Protein AF-A0A2V8GF87-F1 (afdb_monomer)

Solvent-accessible surface area (backbone atoms only — not comparable to full-atom values): 9395 Å² total; per-residue (Å²): 84,48,50,79,32,57,74,26,27,37,59,80,63,63,69,87,81,88,78,89,66,58,89,99,57,84,74,92,82,89,77,62,65,46,74,68,34,78,43,73,20,42,36,39,43,70,50,75,57,93,94,46,74,54,74,51,76,50,75,51,75,33,76,77,95,65,85,85,85,89,86,86,86,87,81,70,62,56,92,92,39,90,65,61,88,85,87,84,85,78,72,92,85,69,57,88,97,61,87,86,87,86,87,85,86,60,101,54,97,61,63,77,47,63,61,57,51,49,43,42,57,64,53,90,60,79,53,72,68,44,51,51,44,35,75,73,99

Structure (mmCIF, N/CA/C/O backbone):
data_AF-A0A2V8GF87-F1
#
_entry.id   AF-A0A2V8GF87-F1
#
loop_
_atom_site.group_PDB
_atom_site.id
_atom_site.type_symbol
_atom_site.label_atom_id
_atom_site.label_alt_id
_atom_site.label_comp_id
_atom_site.label_asym_id
_atom_site.label_entity_id
_atom_site.label_seq_id
_atom_site.pdbx_PDB_ins_code
_atom_site.Cartn_x
_atom_site.Cartn_y
_atom_site.Cartn_z
_atom_site.occupancy
_atom_site.B_iso_or_equiv
_atom_site.auth_seq_id
_atom_site.auth_comp_id
_atom_site.auth_asym_id
_atom_site.auth_atom_id
_atom_site.pdbx_PDB_model_num
ATOM 1 N N . MET A 1 1 ? -13.755 0.254 14.196 1.00 89.88 1 MET A N 1
ATOM 2 C CA . MET A 1 1 ? -12.726 0.787 13.280 1.00 89.88 1 MET A CA 1
ATOM 3 C C . MET A 1 1 ? -13.112 0.386 11.870 1.00 89.88 1 MET A C 1
ATOM 5 O O . MET A 1 1 ? -13.623 -0.716 11.707 1.00 89.88 1 MET A O 1
ATOM 9 N N . THR A 1 2 ? -12.931 1.264 10.885 1.00 95.06 2 THR A N 1
ATOM 10 C CA . THR A 1 2 ? -13.394 1.023 9.510 1.00 95.06 2 THR A CA 1
ATOM 11 C C . THR A 1 2 ? -12.340 1.483 8.512 1.00 95.06 2 THR A C 1
ATOM 13 O O . THR A 1 2 ? -11.699 2.510 8.722 1.00 95.06 2 THR A O 1
ATOM 16 N N . SER A 1 3 ? -12.166 0.735 7.423 1.00 96.81 3 SER A N 1
ATOM 17 C CA . SER A 1 3 ? -11.372 1.179 6.275 1.00 96.81 3 SER A CA 1
ATOM 18 C C . SER A 1 3 ? -12.260 1.974 5.321 1.00 96.81 3 SER A C 1
ATOM 20 O O . SER A 1 3 ? -13.368 1.535 5.011 1.00 96.81 3 SER A O 1
ATOM 22 N N . LEU A 1 4 ? -11.792 3.137 4.874 1.00 97.19 4 LEU A N 1
ATOM 23 C CA . LEU A 1 4 ? -12.451 3.932 3.833 1.00 97.19 4 LEU A CA 1
ATOM 24 C C . LEU A 1 4 ? -12.016 3.498 2.426 1.00 97.19 4 LEU A C 1
ATOM 26 O O . LEU A 1 4 ? -12.665 3.864 1.451 1.00 97.19 4 LEU A O 1
ATOM 30 N N . ASP A 1 5 ? -10.957 2.690 2.336 1.00 97.88 5 ASP A N 1
ATOM 31 C CA . ASP A 1 5 ? -10.395 2.154 1.099 1.00 97.88 5 ASP A CA 1
ATOM 32 C C . ASP A 1 5 ? -10.287 0.608 1.215 1.00 97.88 5 ASP A C 1
ATOM 34 O O . ASP A 1 5 ? -9.187 0.057 1.338 1.00 97.88 5 ASP A O 1
ATOM 38 N N . PRO A 1 6 ? -11.426 -0.123 1.232 1.00 95.56 6 PRO A N 1
ATOM 39 C CA . PRO A 1 6 ? -11.476 -1.559 1.550 1.00 95.56 6 PRO A CA 1
ATOM 40 C C . PRO A 1 6 ? -10.765 -2.461 0.530 1.00 95.56 6 PRO A C 1
ATOM 42 O O . PRO A 1 6 ? -10.349 -3.565 0.879 1.00 95.56 6 PRO A O 1
ATOM 45 N N . GLU A 1 7 ? -10.581 -1.979 -0.701 1.00 96.06 7 GLU A N 1
ATOM 46 C CA . GLU A 1 7 ? -9.803 -2.655 -1.748 1.00 96.06 7 GLU A CA 1
ATOM 47 C C . GLU A 1 7 ? -8.291 -2.665 -1.449 1.00 96.06 7 GLU A C 1
ATOM 49 O O . 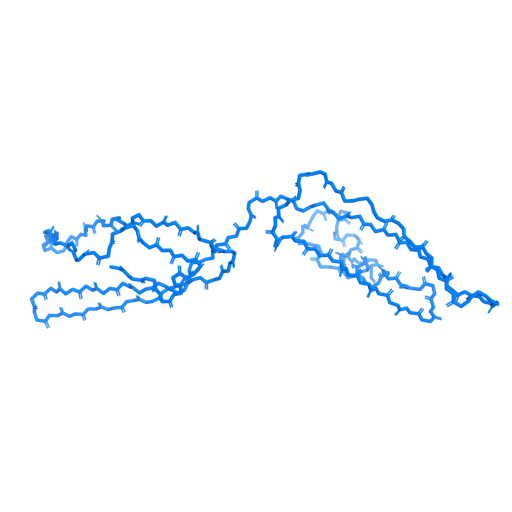GLU A 1 7 ? -7.558 -3.483 -1.998 1.00 96.06 7 GLU A O 1
ATOM 54 N N . VAL A 1 8 ? -7.809 -1.773 -0.571 1.00 96.38 8 VAL A N 1
ATOM 55 C CA . VAL A 1 8 ? -6.389 -1.660 -0.188 1.00 96.38 8 VAL A CA 1
ATOM 56 C C . VAL A 1 8 ? -6.135 -2.321 1.165 1.00 96.38 8 VAL A C 1
ATOM 58 O O . VAL A 1 8 ? -5.180 -3.081 1.303 1.00 96.38 8 VAL A O 1
ATOM 61 N N . LEU A 1 9 ? -6.993 -2.079 2.161 1.00 97.38 9 LEU A N 1
ATOM 62 C CA . LEU A 1 9 ? -6.878 -2.657 3.503 1.00 97.38 9 LEU A CA 1
ATOM 63 C C . LEU A 1 9 ? -8.259 -2.952 4.076 1.00 97.38 9 LEU A C 1
ATOM 65 O O . LEU A 1 9 ? -9.146 -2.102 4.038 1.00 97.38 9 LEU A O 1
ATOM 69 N N . GLN A 1 10 ? -8.424 -4.127 4.679 1.00 97.06 10 GLN A N 1
ATOM 70 C CA . GLN A 1 10 ? -9.685 -4.564 5.269 1.00 97.06 10 GLN A CA 1
ATOM 71 C C . GLN A 1 10 ? -9.491 -5.019 6.719 1.00 97.06 10 GLN A C 1
ATOM 73 O O . GLN A 1 10 ? -8.608 -5.825 6.998 1.00 97.06 10 GLN A O 1
ATOM 78 N N . PHE A 1 11 ? -10.346 -4.551 7.632 1.00 95.94 11 PHE A N 1
ATOM 79 C CA . PHE A 1 11 ? -10.419 -5.080 8.998 1.00 95.94 11 PHE A CA 1
ATOM 80 C C . PHE A 1 11 ? -11.157 -6.423 9.014 1.00 95.94 11 PHE A C 1
ATOM 82 O O . PHE A 1 11 ? -12.169 -6.576 8.331 1.00 95.94 11 PHE A O 1
ATOM 89 N N . ALA A 1 12 ? -10.660 -7.385 9.792 1.00 93.88 12 ALA A N 1
ATOM 90 C CA . ALA A 1 12 ? -11.263 -8.713 9.916 1.00 93.88 12 ALA A CA 1
ATOM 91 C C . ALA A 1 12 ? -12.631 -8.664 10.616 1.00 93.88 12 ALA A C 1
ATOM 93 O O . ALA A 1 12 ? -13.545 -9.399 10.252 1.00 93.88 12 ALA A O 1
ATOM 94 N N . ASP A 1 13 ? -12.762 -7.772 11.598 1.00 90.75 13 ASP A N 1
ATOM 95 C CA . ASP A 1 13 ? -13.981 -7.534 12.361 1.00 90.75 13 ASP A CA 1
ATOM 96 C C . ASP A 1 13 ? -14.246 -6.027 12.448 1.00 90.75 13 ASP A C 1
ATOM 98 O O . ASP A 1 13 ? -13.401 -5.250 12.903 1.00 90.75 13 ASP A O 1
ATOM 102 N N . THR A 1 14 ? -15.424 -5.613 11.987 1.00 88.31 14 THR A N 1
ATOM 103 C CA . THR A 1 14 ? -15.881 -4.218 12.020 1.00 88.31 14 THR A CA 1
ATOM 104 C C . THR A 1 14 ? -16.926 -3.969 13.105 1.00 88.31 14 THR A C 1
ATOM 106 O O . THR A 1 14 ? -17.419 -2.844 13.219 1.00 88.31 14 THR A O 1
ATOM 109 N N . ALA A 1 15 ? -17.298 -4.988 13.888 1.00 91.81 15 ALA A N 1
ATOM 110 C CA . ALA A 1 15 ? -18.236 -4.825 14.984 1.00 91.81 15 ALA A CA 1
ATOM 111 C C . ALA A 1 15 ? -17.658 -3.873 16.052 1.00 91.81 15 ALA A C 1
ATOM 113 O O . ALA A 1 15 ? -16.451 -3.889 16.330 1.00 91.81 15 ALA A O 1
ATOM 114 N N . PRO A 1 16 ? -18.493 -3.019 16.670 1.00 92.06 16 PRO A N 1
ATOM 115 C CA . PRO A 1 16 ? -18.064 -2.214 17.804 1.00 92.06 16 PRO A CA 1
ATOM 116 C C . PRO A 1 16 ? -17.579 -3.099 18.958 1.00 92.06 16 PRO A C 1
ATOM 118 O O . PRO A 1 16 ? -18.197 -4.115 19.270 1.00 92.06 16 PRO A O 1
ATOM 121 N N . ARG A 1 17 ? -16.496 -2.680 19.618 1.00 93.75 17 ARG A N 1
ATOM 122 C CA . ARG A 1 17 ? -15.980 -3.317 20.835 1.00 93.75 17 ARG A CA 1
ATOM 123 C C . ARG A 1 17 ? -16.195 -2.384 22.016 1.00 93.75 17 ARG A C 1
ATOM 125 O O . ARG A 1 17 ? -15.837 -1.211 21.934 1.00 93.75 17 ARG A O 1
ATOM 132 N N . THR A 1 18 ? -16.749 -2.919 23.096 1.00 95.25 18 THR A N 1
ATOM 133 C CA . THR A 1 18 ? -16.914 -2.203 24.363 1.00 95.25 18 THR A CA 1
ATOM 134 C C . THR A 1 18 ? -15.811 -2.638 25.313 1.00 95.25 18 THR A C 1
ATOM 136 O O . THR A 1 18 ? -15.583 -3.835 25.483 1.00 95.25 18 THR A O 1
ATOM 139 N N . VAL A 1 19 ? -15.127 -1.671 25.916 1.00 95.44 19 VAL A N 1
ATOM 140 C CA . VAL A 1 19 ? -14.075 -1.901 26.909 1.00 95.44 19 VAL A CA 1
ATOM 141 C C . VAL A 1 19 ? -14.274 -0.954 28.085 1.00 95.44 19 VAL A C 1
ATOM 143 O O . VAL A 1 19 ? -14.711 0.182 27.894 1.00 95.44 19 VAL A O 1
ATOM 146 N N . ASP A 1 20 ? -13.939 -1.412 29.287 1.00 95.31 20 ASP A N 1
ATOM 147 C CA . ASP A 1 20 ? -13.980 -0.582 30.488 1.00 95.31 20 ASP A CA 1
ATOM 148 C C . ASP A 1 20 ? -12.686 0.223 30.603 1.00 95.31 20 ASP A C 1
ATOM 150 O O . ASP A 1 20 ? -11.600 -0.345 30.721 1.00 95.31 20 ASP A O 1
ATOM 154 N N . VAL A 1 21 ? -12.795 1.552 30.585 1.00 94.25 21 VAL A N 1
ATOM 155 C CA . VAL A 1 21 ? -11.657 2.464 30.763 1.00 94.25 21 VAL A CA 1
ATOM 156 C C . VAL A 1 21 ? -11.774 3.119 32.143 1.00 94.25 21 VAL A C 1
ATOM 158 O O . VAL A 1 21 ? -12.754 3.824 32.391 1.00 94.25 21 VAL A O 1
ATOM 161 N N . PRO A 1 22 ? -10.818 2.906 33.067 1.00 94.94 22 PRO A N 1
ATOM 162 C CA . PRO A 1 22 ? -10.866 3.539 34.380 1.00 94.94 22 PRO A CA 1
ATOM 163 C C . PRO A 1 22 ? -10.618 5.049 34.272 1.00 94.94 22 PRO A C 1
ATOM 165 O O . PRO A 1 22 ? -9.955 5.524 33.348 1.00 94.94 22 PRO A O 1
ATOM 168 N N . ALA A 1 23 ? -11.116 5.810 35.250 1.00 94.62 23 ALA A N 1
ATOM 169 C CA . ALA A 1 23 ? -10.859 7.245 35.330 1.00 94.62 23 ALA A CA 1
ATOM 170 C C . ALA A 1 23 ? -9.347 7.532 35.311 1.00 94.62 23 ALA A C 1
ATOM 172 O O . ALA A 1 23 ? -8.581 6.901 36.043 1.00 94.62 23 ALA A O 1
ATOM 173 N N . SER A 1 24 ? -8.930 8.479 34.467 1.00 94.12 24 SER A N 1
ATOM 174 C CA . SER A 1 24 ? -7.519 8.834 34.237 1.00 94.12 24 SER A CA 1
ATOM 175 C C . SER A 1 24 ? -6.630 7.684 33.728 1.00 94.12 24 SER A C 1
ATOM 177 O O . SER A 1 24 ? -5.408 7.761 33.852 1.00 94.12 24 SER A O 1
ATOM 179 N N . GLY A 1 25 ? -7.216 6.621 33.170 1.00 94.31 25 GLY A N 1
ATOM 180 C CA . GLY A 1 25 ? -6.492 5.496 32.580 1.00 94.31 25 GLY A CA 1
ATOM 181 C C . GLY A 1 25 ? -6.567 5.444 31.056 1.00 94.31 25 GLY A C 1
ATOM 182 O O . GLY A 1 25 ? -7.253 6.234 30.410 1.00 94.31 25 GLY A O 1
ATOM 183 N N . SER A 1 26 ? -5.866 4.467 30.483 1.00 95.25 26 SER A N 1
ATOM 184 C CA . SER A 1 26 ? -5.906 4.134 29.060 1.00 95.25 26 SER A CA 1
ATOM 185 C C . SER A 1 26 ? -6.003 2.621 28.872 1.00 95.25 26 SER A C 1
ATOM 187 O O . SER A 1 26 ? -5.481 1.845 29.674 1.00 95.25 26 SER A O 1
ATOM 189 N N . VAL A 1 27 ? -6.695 2.200 27.813 1.00 96.00 27 VAL A N 1
ATOM 190 C CA . VAL A 1 27 ? -6.841 0.791 27.430 1.00 96.00 27 VAL A CA 1
ATOM 191 C C . VAL A 1 27 ? -6.514 0.658 25.951 1.00 96.00 27 VAL A C 1
ATOM 193 O O . VAL A 1 27 ? -7.062 1.381 25.121 1.00 96.00 27 VAL A O 1
ATOM 196 N N . GLU A 1 28 ? -5.617 -0.267 25.617 1.00 95.19 28 GLU A N 1
ATOM 197 C CA . GLU A 1 28 ? -5.283 -0.586 24.231 1.00 95.19 28 GLU A CA 1
ATOM 198 C C . GLU A 1 28 ? -6.343 -1.520 23.636 1.00 95.19 28 GLU A C 1
ATOM 200 O O . GLU A 1 28 ? -6.669 -2.560 24.209 1.00 95.19 28 GLU A O 1
ATOM 205 N N . VAL A 1 29 ? -6.853 -1.170 22.455 1.00 94.06 29 VAL A N 1
ATOM 206 C CA . VAL A 1 29 ? -7.770 -2.015 21.685 1.00 94.06 29 VAL A CA 1
ATOM 207 C C . VAL A 1 29 ? -7.140 -2.303 20.332 1.00 94.06 29 VAL A C 1
ATOM 209 O O . VAL A 1 29 ? -6.862 -1.390 19.557 1.00 94.06 29 VAL A O 1
ATOM 212 N N . ARG A 1 30 ? -6.923 -3.587 20.041 1.00 94.19 30 ARG A N 1
ATOM 213 C CA . ARG A 1 30 ? -6.340 -4.044 18.774 1.00 94.19 30 ARG A CA 1
ATOM 214 C C . ARG A 1 30 ? -7.424 -4.448 17.790 1.00 94.19 30 ARG A C 1
ATOM 216 O O . ARG A 1 30 ? -8.395 -5.097 18.177 1.00 94.19 30 ARG A O 1
ATOM 223 N N . PHE A 1 31 ? -7.226 -4.107 16.523 1.00 94.12 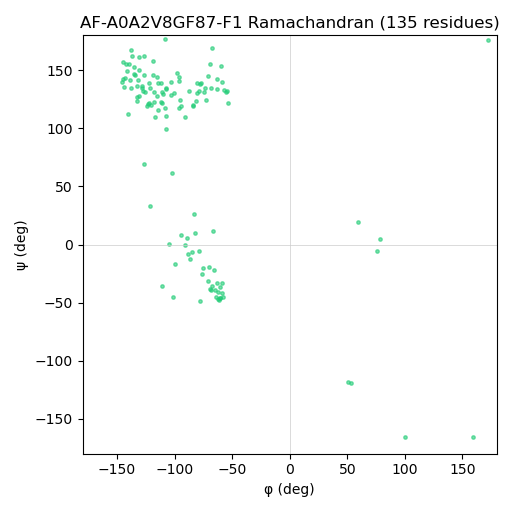31 PHE A N 1
ATOM 224 C CA . PHE A 1 31 ? -8.085 -4.509 15.415 1.00 94.12 31 PHE A CA 1
ATOM 225 C C . PHE A 1 31 ? -7.232 -5.234 14.380 1.00 94.12 31 PHE A C 1
ATOM 227 O O . PHE A 1 31 ? -6.283 -4.655 13.854 1.00 94.12 31 PHE A O 1
ATOM 234 N N . ASP A 1 32 ? -7.574 -6.486 14.090 1.00 96.06 32 ASP A N 1
ATOM 235 C CA . ASP A 1 32 ? -6.883 -7.250 13.057 1.00 9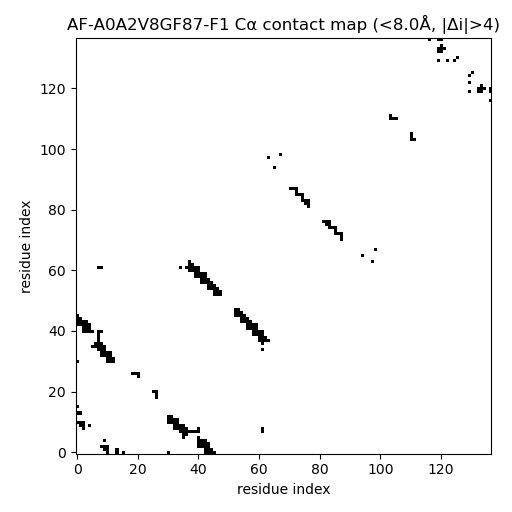6.06 32 ASP A CA 1
ATOM 236 C C . ASP A 1 32 ? -7.297 -6.742 11.676 1.00 96.06 32 ASP A C 1
ATOM 238 O O . ASP A 1 32 ? -8.483 -6.525 11.403 1.00 96.06 32 ASP A O 1
ATOM 242 N N . ALA A 1 33 ? -6.318 -6.558 10.796 1.00 95.50 33 ALA A N 1
ATOM 243 C CA . ALA A 1 33 ? -6.529 -6.104 9.432 1.00 95.50 33 ALA A CA 1
ATOM 244 C C . ALA A 1 33 ? -5.586 -6.812 8.460 1.00 95.50 33 ALA A C 1
ATOM 246 O O . ALA A 1 33 ? -4.505 -7.262 8.835 1.00 95.50 33 ALA A O 1
ATOM 247 N N . ALA A 1 34 ? -5.998 -6.881 7.198 1.00 95.69 34 ALA A N 1
ATOM 248 C CA . ALA A 1 34 ? -5.220 -7.443 6.108 1.00 95.69 34 ALA A CA 1
ATOM 249 C C . ALA A 1 34 ? -5.105 -6.431 4.964 1.00 95.69 34 ALA A C 1
ATOM 251 O O . ALA A 1 34 ? -6.110 -5.874 4.512 1.00 95.69 34 ALA A O 1
ATOM 252 N N . GLY A 1 35 ? -3.880 -6.232 4.475 1.00 94.12 35 GLY A N 1
ATOM 253 C CA . GLY A 1 35 ? -3.632 -5.562 3.201 1.00 94.12 35 GLY A CA 1
ATOM 254 C C . GLY A 1 35 ? -4.120 -6.432 2.040 1.00 94.12 35 GLY A C 1
ATOM 255 O O . GLY A 1 35 ? -3.901 -7.644 2.026 1.00 94.12 35 GLY A O 1
ATOM 256 N N . ARG A 1 36 ? -4.818 -5.820 1.087 1.00 93.75 36 ARG A N 1
ATOM 257 C CA . ARG A 1 36 ? -5.415 -6.465 -0.092 1.00 93.75 36 ARG A CA 1
ATOM 258 C C . ARG A 1 36 ? -4.720 -6.053 -1.384 1.00 93.75 36 ARG A C 1
ATOM 260 O O . ARG A 1 36 ? -4.544 -6.890 -2.264 1.00 93.75 36 ARG A O 1
ATOM 267 N N . ALA A 1 37 ? -4.283 -4.802 -1.461 1.00 91.75 37 ALA A N 1
ATOM 268 C CA . ALA A 1 37 ? -3.550 -4.256 -2.592 1.00 91.75 37 ALA A CA 1
ATOM 269 C C . ALA A 1 37 ? -2.511 -3.239 -2.114 1.00 91.75 37 ALA A C 1
ATOM 271 O O . ALA A 1 37 ? -2.647 -2.657 -1.039 1.00 91.75 37 ALA A O 1
ATOM 272 N N . ILE A 1 38 ? -1.483 -3.021 -2.933 1.00 91.69 38 ILE A N 1
ATOM 273 C CA . ILE A 1 38 ? -0.489 -1.966 -2.716 1.00 91.69 38 ILE A CA 1
ATOM 274 C C . ILE A 1 38 ? -1.202 -0.617 -2.783 1.00 91.69 38 ILE A C 1
ATOM 276 O O . ILE A 1 38 ? -1.980 -0.368 -3.706 1.00 91.69 38 ILE A O 1
ATOM 280 N N . GLY A 1 39 ? -0.924 0.268 -1.832 1.00 93.19 39 GLY A N 1
ATOM 281 C CA . GLY A 1 39 ? -1.520 1.595 -1.828 1.00 93.19 39 GLY A CA 1
ATOM 282 C C . GLY A 1 39 ? -1.493 2.267 -0.466 1.00 93.19 39 GLY A C 1
ATOM 283 O O . GLY A 1 39 ? -0.794 1.856 0.453 1.00 93.19 39 GLY A O 1
ATOM 284 N N . ARG A 1 40 ? -2.273 3.338 -0.341 1.00 96.75 40 ARG A N 1
ATOM 285 C CA . ARG A 1 40 ? -2.443 4.095 0.901 1.00 96.75 40 ARG A CA 1
ATOM 286 C C . ARG A 1 40 ? -3.901 3.982 1.323 1.00 96.75 40 ARG A C 1
ATOM 288 O O . ARG A 1 40 ? -4.759 4.538 0.646 1.00 96.75 40 ARG A O 1
ATOM 295 N N . ALA A 1 41 ? -4.177 3.254 2.401 1.00 97.94 41 ALA A N 1
ATOM 296 C CA . ALA A 1 41 ? -5.534 3.059 2.894 1.00 97.94 41 ALA A CA 1
ATOM 297 C C . ALA A 1 41 ? -5.857 4.071 3.992 1.00 97.94 41 ALA A C 1
ATOM 299 O O . ALA A 1 41 ? -5.155 4.123 5.004 1.00 97.94 41 ALA A O 1
ATOM 300 N N . ARG A 1 42 ? -6.932 4.846 3.832 1.00 98.00 42 ARG A N 1
ATOM 301 C CA . ARG A 1 42 ? -7.465 5.658 4.928 1.00 98.00 42 ARG A CA 1
ATOM 302 C C . ARG A 1 42 ? -8.277 4.785 5.867 1.00 98.00 42 ARG A C 1
ATOM 304 O O . ARG A 1 42 ? -9.153 4.028 5.443 1.00 98.00 42 ARG A O 1
ATOM 311 N N . VAL A 1 43 ? -8.021 4.929 7.157 1.00 97.12 43 VAL A N 1
ATOM 312 C CA . VAL A 1 43 ? -8.731 4.221 8.218 1.00 97.12 43 VAL A CA 1
ATOM 313 C C . VAL A 1 43 ? -9.348 5.227 9.166 1.00 97.12 43 VAL A C 1
ATOM 315 O O . VAL A 1 43 ? -8.725 6.222 9.517 1.00 97.12 43 VAL A O 1
ATOM 318 N N . ARG A 1 44 ? -10.576 4.955 9.600 1.00 96.69 44 ARG A N 1
ATOM 319 C CA . ARG A 1 44 ? -11.291 5.781 10.568 1.00 96.69 44 ARG A CA 1
ATOM 320 C C . ARG A 1 44 ? -11.542 5.005 11.850 1.00 96.69 44 ARG A C 1
ATOM 322 O O . ARG A 1 44 ? -12.119 3.910 11.845 1.00 96.69 44 ARG A O 1
ATOM 329 N N . MET A 1 45 ? -11.147 5.608 12.961 1.00 95.31 45 MET A N 1
ATOM 330 C CA . MET A 1 45 ? -11.516 5.196 14.304 1.00 95.31 45 MET A CA 1
ATOM 331 C C . MET A 1 45 ? -12.594 6.137 14.836 1.00 95.31 45 MET A C 1
ATOM 333 O O . MET A 1 45 ? -12.555 7.343 14.612 1.00 95.31 45 MET A O 1
ATOM 337 N N . THR A 1 46 ? -13.575 5.576 15.533 1.00 95.94 46 THR A N 1
ATOM 338 C CA . THR A 1 46 ? -14.613 6.340 16.225 1.00 95.94 46 THR A CA 1
ATOM 339 C C . THR A 1 46 ? -14.840 5.693 17.576 1.00 95.94 46 THR A C 1
ATOM 341 O O . THR A 1 46 ? -14.941 4.466 17.658 1.00 95.94 46 THR A O 1
ATOM 344 N N . VAL A 1 47 ? -14.914 6.514 18.615 1.00 95.81 47 VAL A N 1
ATOM 345 C CA . VAL A 1 47 ? -15.131 6.101 20.000 1.00 95.81 47 VAL A CA 1
ATOM 346 C C . VAL A 1 47 ? -16.313 6.887 20.553 1.00 95.81 47 VAL A C 1
ATOM 348 O O . VAL A 1 47 ? -16.547 8.033 20.170 1.00 95.81 47 VAL A O 1
ATOM 351 N N . LYS A 1 48 ? -17.085 6.250 21.432 1.00 95.88 48 LYS A N 1
ATOM 352 C CA . LYS A 1 48 ? -18.174 6.881 22.178 1.00 95.88 48 LYS A CA 1
ATOM 353 C C . LYS A 1 48 ? -18.060 6.499 23.644 1.00 95.88 48 LYS A C 1
ATOM 355 O O . LYS A 1 48 ? -17.828 5.327 23.942 1.00 95.88 48 LYS A O 1
ATOM 360 N N . LEU A 1 49 ? -18.250 7.467 24.531 1.00 94.25 49 LEU A N 1
ATOM 361 C CA . LEU A 1 49 ? -18.280 7.264 25.974 1.00 94.25 49 LEU A CA 1
ATOM 362 C C . LEU A 1 49 ? -19.378 8.146 26.568 1.00 94.25 49 LEU A C 1
ATOM 364 O O . LEU A 1 49 ? -19.256 9.366 26.557 1.00 94.25 49 LEU A O 1
ATOM 368 N N . ALA A 1 50 ? -20.437 7.522 27.092 1.00 90.56 50 ALA A N 1
ATOM 369 C CA . ALA A 1 50 ? -21.651 8.226 27.514 1.00 90.56 50 ALA A CA 1
ATOM 370 C C . ALA A 1 50 ? -22.165 9.165 26.400 1.00 90.56 50 ALA A C 1
ATOM 372 O O . ALA A 1 50 ? -22.472 8.683 25.308 1.00 90.56 50 ALA A O 1
ATOM 373 N N . ASP A 1 51 ? -22.221 10.471 26.662 1.00 94.88 51 ASP A N 1
ATOM 374 C CA . ASP A 1 51 ? -22.690 11.493 25.719 1.00 94.88 51 ASP A CA 1
ATOM 375 C C . ASP A 1 51 ? -21.564 12.100 24.858 1.00 94.88 51 ASP A C 1
ATOM 377 O O . ASP A 1 51 ? -21.826 12.931 23.991 1.00 94.88 51 ASP A O 1
ATOM 381 N N . GLU A 1 52 ? -20.318 11.662 25.054 1.00 95.88 52 GLU A N 1
ATOM 382 C CA . GLU A 1 52 ? -19.147 12.152 24.326 1.00 95.88 52 GLU A CA 1
ATOM 383 C C . GLU A 1 52 ? -18.778 11.228 23.158 1.00 95.88 52 GLU A C 1
ATOM 385 O O . GLU A 1 52 ? -18.921 9.999 23.216 1.00 95.88 52 GLU A O 1
ATOM 390 N N . SER A 1 53 ? -18.245 11.813 22.085 1.00 96.56 53 SER A N 1
ATOM 391 C CA . SER A 1 53 ? -17.740 11.064 20.934 1.00 96.56 53 SER A CA 1
ATOM 392 C C . SER A 1 53 ? -16.501 11.708 20.341 1.00 96.56 53 SER A C 1
ATOM 394 O O . SER A 1 53 ? -16.444 12.929 20.225 1.00 96.56 53 SER A O 1
ATOM 396 N N . ASP A 1 54 ? -15.574 10.875 19.884 1.00 96.81 54 ASP A N 1
ATOM 397 C CA . ASP A 1 54 ? -14.374 11.311 19.178 1.00 96.81 54 ASP A CA 1
ATOM 398 C C . ASP A 1 54 ? -14.127 10.435 17.944 1.00 96.81 54 ASP A C 1
ATOM 400 O O . ASP A 1 54 ? -14.555 9.273 17.880 1.00 96.81 54 ASP A O 1
ATOM 404 N N . ALA A 1 55 ? -13.460 10.997 16.941 1.00 96.25 55 ALA A N 1
ATOM 405 C CA . ALA A 1 55 ? -13.083 10.293 15.731 1.00 96.25 55 ALA A CA 1
ATOM 406 C C . ALA A 1 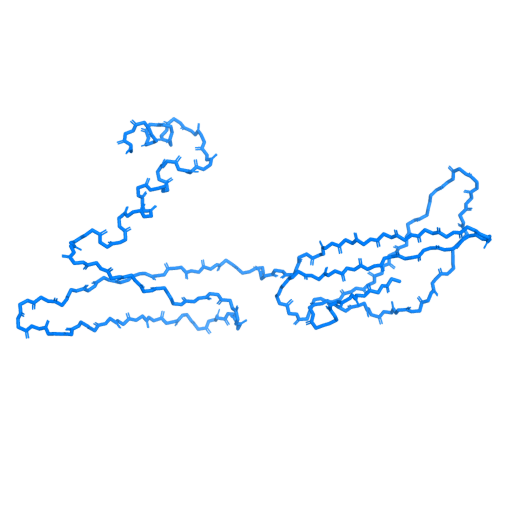55 ? -11.736 10.774 15.191 1.00 96.25 55 ALA A C 1
ATOM 408 O O . ALA A 1 55 ? -11.453 11.966 15.121 1.00 96.25 55 ALA A O 1
ATOM 409 N N . PHE A 1 56 ? -10.946 9.816 14.716 1.00 96.12 56 PHE A N 1
ATOM 410 C CA . PHE A 1 56 ? -9.639 10.052 14.124 1.00 96.12 56 PHE A CA 1
ATOM 411 C C . PHE A 1 56 ? -9.524 9.303 12.796 1.00 96.12 56 PHE A C 1
ATOM 413 O O . PHE A 1 56 ? -10.020 8.180 12.663 1.00 96.12 56 PHE A O 1
ATOM 420 N N . GLU A 1 57 ? -8.886 9.930 11.812 1.00 97.56 57 GLU A N 1
ATOM 421 C CA . GLU A 1 57 ? -8.585 9.333 10.513 1.00 97.56 57 GLU A CA 1
ATOM 422 C C . GLU A 1 57 ? -7.078 9.360 10.275 1.00 97.56 57 GLU A C 1
ATOM 424 O O . GLU A 1 57 ? -6.435 10.383 10.502 1.00 97.56 57 GLU A O 1
ATOM 429 N N . ASP A 1 58 ? -6.538 8.238 9.805 1.00 97.25 58 ASP A N 1
ATOM 430 C CA . ASP A 1 58 ? -5.120 8.086 9.486 1.00 97.25 58 ASP A CA 1
ATOM 431 C C . ASP A 1 58 ? -4.930 7.326 8.175 1.00 97.25 58 ASP A C 1
ATOM 433 O O . ASP A 1 58 ? -5.860 6.703 7.655 1.00 97.25 58 ASP A O 1
ATOM 437 N N . VAL A 1 59 ? -3.712 7.355 7.643 1.00 97.81 59 VAL A N 1
ATOM 438 C CA . VAL A 1 59 ? -3.331 6.670 6.412 1.00 97.81 59 VAL A CA 1
ATOM 439 C C . VAL A 1 59 ? -2.319 5.573 6.711 1.00 97.81 59 VAL A C 1
ATOM 441 O O . VAL A 1 59 ? -1.176 5.849 7.068 1.00 97.81 59 VAL A O 1
ATOM 444 N N . ILE A 1 60 ? -2.710 4.324 6.460 1.00 96.38 60 ILE A N 1
ATOM 445 C CA . ILE A 1 60 ? -1.829 3.160 6.560 1.00 96.38 60 ILE A CA 1
ATOM 446 C C . ILE A 1 60 ? -1.282 2.826 5.162 1.00 96.38 60 ILE A C 1
ATOM 448 O O . ILE A 1 60 ? -2.069 2.500 4.264 1.00 96.38 60 ILE A O 1
ATOM 452 N N . PRO A 1 61 ? 0.043 2.899 4.935 1.00 96.06 61 PRO A N 1
ATOM 453 C CA . PRO A 1 61 ? 0.644 2.435 3.691 1.00 96.06 61 PRO A CA 1
ATOM 454 C C . PRO A 1 61 ? 0.691 0.899 3.656 1.00 96.06 61 PRO A C 1
ATOM 456 O O . PRO A 1 61 ? 1.136 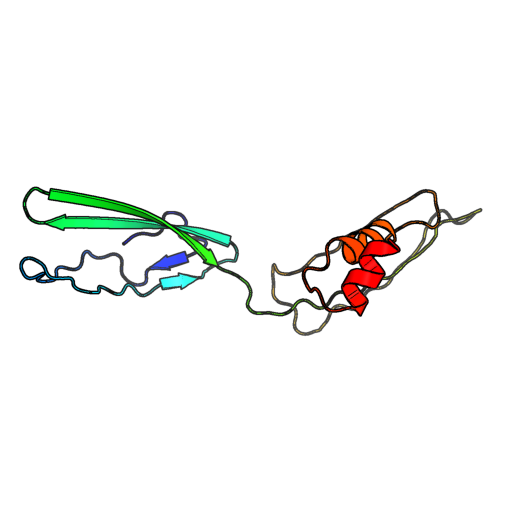0.255 4.603 1.00 96.06 61 PRO A O 1
ATOM 459 N N . VAL A 1 62 ? 0.234 0.314 2.550 1.00 94.12 62 VAL A N 1
ATOM 460 C CA . VAL A 1 62 ? 0.391 -1.106 2.221 1.00 94.12 62 VAL A CA 1
ATOM 461 C C . VAL A 1 62 ? 1.424 -1.195 1.107 1.00 94.12 62 VAL A C 1
ATOM 463 O O . VAL A 1 62 ? 1.178 -0.762 -0.020 1.00 94.12 62 VAL A O 1
ATOM 466 N N . GLU A 1 63 ? 2.593 -1.734 1.436 1.00 90.19 63 GLU A N 1
ATOM 467 C CA . GLU A 1 63 ? 3.767 -1.743 0.564 1.00 90.19 63 GLU A CA 1
ATOM 468 C C . GLU A 1 63 ? 4.205 -3.171 0.233 1.00 90.19 63 GLU A C 1
ATOM 470 O O . GLU A 1 63 ? 3.907 -4.127 0.952 1.00 90.19 63 GLU A O 1
ATOM 475 N N . VAL A 1 64 ? 4.936 -3.315 -0.871 1.00 86.31 64 VAL A N 1
ATOM 476 C CA . VAL A 1 64 ? 5.574 -4.582 -1.232 1.00 86.31 64 VAL A CA 1
ATOM 477 C C . VAL A 1 64 ? 6.866 -4.715 -0.446 1.00 86.31 64 VAL A C 1
ATOM 479 O O . VAL A 1 64 ? 7.755 -3.880 -0.565 1.00 86.31 64 VAL A O 1
ATOM 482 N N . LEU A 1 65 ? 7.005 -5.802 0.310 1.00 82.94 65 LEU A N 1
ATOM 483 C CA . LEU A 1 65 ? 8.212 -6.089 1.094 1.00 82.94 65 LEU A CA 1
ATOM 484 C C . LEU A 1 65 ? 9.323 -6.765 0.266 1.00 82.94 65 LEU A C 1
ATOM 486 O O . LEU A 1 65 ? 10.130 -7.519 0.805 1.00 82.94 65 LEU A O 1
ATOM 490 N N . ALA A 1 66 ? 9.346 -6.535 -1.048 1.00 82.88 66 ALA A N 1
ATOM 491 C CA . ALA A 1 66 ? 10.327 -7.104 -1.964 1.00 82.88 66 ALA A CA 1
ATOM 492 C C . ALA A 1 66 ? 11.302 -6.021 -2.422 1.00 82.88 66 ALA A C 1
ATOM 494 O O . ALA A 1 66 ? 10.895 -4.930 -2.822 1.00 82.88 66 ALA A O 1
ATOM 495 N N . SER A 1 67 ? 12.592 -6.344 -2.406 1.00 82.88 67 SER A N 1
ATOM 496 C CA . SER A 1 67 ? 13.608 -5.490 -3.012 1.00 82.88 67 SER A CA 1
ATOM 497 C C . SER A 1 67 ? 13.509 -5.592 -4.536 1.00 82.88 67 SER A C 1
ATOM 499 O O . SER A 1 67 ? 13.577 -6.708 -5.058 1.00 82.88 67 SER A O 1
ATOM 501 N N . PRO A 1 68 ? 13.350 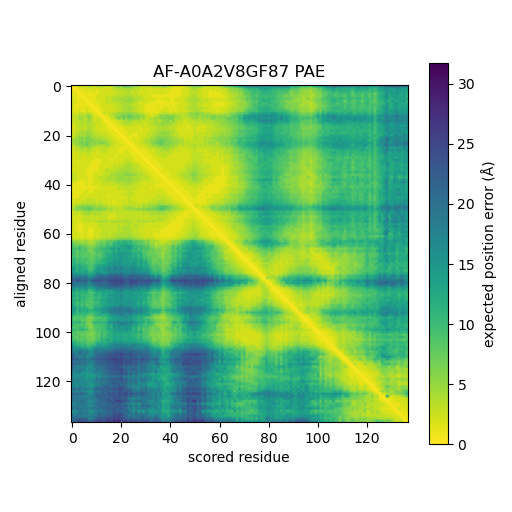-4.474 -5.264 1.00 81.56 68 PRO A N 1
ATOM 502 C CA . PRO A 1 68 ? 13.371 -4.510 -6.716 1.00 81.56 68 PRO A CA 1
ATOM 503 C C . PRO A 1 68 ? 14.793 -4.784 -7.219 1.00 81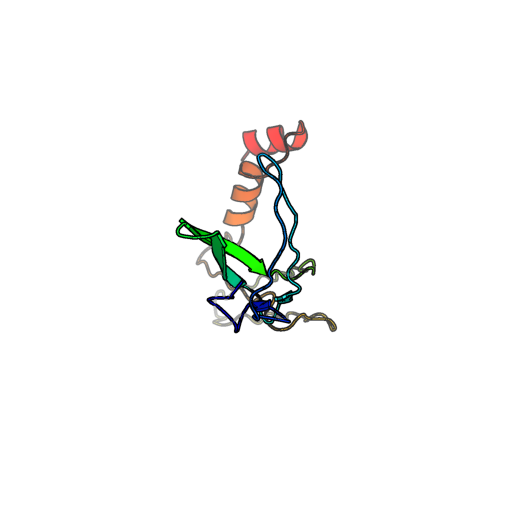.56 68 PRO A C 1
ATOM 505 O O . PRO A 1 68 ? 15.774 -4.310 -6.646 1.00 81.56 68 PRO A O 1
ATOM 508 N N . GLU A 1 69 ? 14.891 -5.516 -8.324 1.00 84.19 69 GLU A N 1
ATOM 509 C CA . GLU A 1 69 ? 16.101 -5.596 -9.137 1.00 84.19 69 GLU A CA 1
ATOM 510 C C . GLU A 1 69 ? 15.899 -4.723 -10.378 1.00 84.19 69 GLU A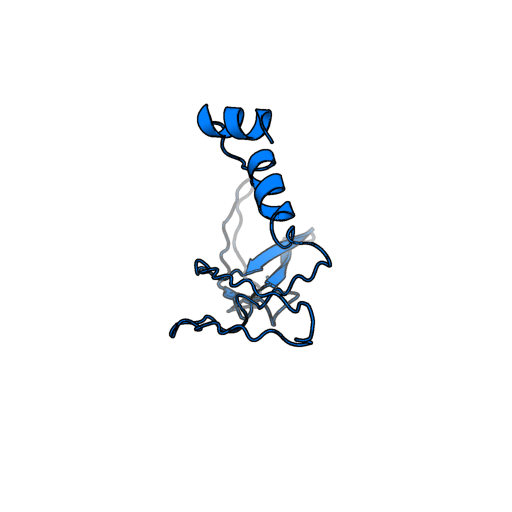 C 1
ATOM 512 O O . GLU A 1 69 ? 14.895 -4.858 -11.081 1.00 84.19 69 GLU A O 1
ATOM 517 N N . THR A 1 70 ? 16.851 -3.829 -10.645 1.00 84.56 70 THR A N 1
ATOM 518 C CA . THR A 1 70 ? 16.816 -2.946 -11.814 1.00 84.56 70 THR A CA 1
ATOM 519 C C . THR A 1 70 ? 17.921 -3.344 -12.777 1.00 84.56 70 THR A C 1
ATOM 521 O O . THR A 1 70 ? 19.100 -3.319 -12.427 1.00 84.56 70 THR A O 1
ATOM 524 N N . VAL A 1 71 ? 17.536 -3.655 -14.012 1.00 84.88 71 VAL A N 1
ATOM 525 C CA . VAL A 1 71 ? 18.451 -3.861 -15.138 1.00 84.88 71 VAL A CA 1
ATOM 526 C C . VAL A 1 71 ? 18.206 -2.781 -16.183 1.00 84.88 71 VAL A C 1
ATOM 528 O O . VAL A 1 71 ? 17.072 -2.353 -16.389 1.00 84.88 71 VAL A O 1
ATOM 531 N N . SER A 1 72 ? 19.272 -2.335 -16.839 1.00 85.44 72 SER A N 1
ATOM 532 C CA . SER A 1 72 ? 19.205 -1.333 -17.901 1.00 85.44 72 SER A CA 1
ATOM 533 C C . SER A 1 72 ? 19.986 -1.811 -19.114 1.00 85.44 72 SER A C 1
ATOM 535 O O . SER A 1 72 ? 20.952 -2.565 -18.993 1.00 85.44 72 SER A O 1
ATOM 537 N N . THR A 1 73 ? 19.544 -1.372 -20.282 1.00 86.50 73 THR A N 1
ATOM 538 C CA . THR A 1 73 ? 20.204 -1.601 -21.560 1.00 86.50 73 THR A CA 1
ATOM 539 C C . THR A 1 73 ? 20.086 -0.335 -22.390 1.00 86.50 73 THR A C 1
ATOM 541 O O . THR A 1 73 ? 19.142 0.440 -22.219 1.00 86.50 73 THR A O 1
ATOM 544 N N . ILE A 1 74 ? 21.076 -0.091 -23.237 1.00 84.81 74 ILE A N 1
ATOM 545 C CA . ILE A 1 74 ? 21.227 1.170 -23.958 1.00 84.81 74 ILE A CA 1
ATOM 546 C C . ILE A 1 74 ? 21.489 0.834 -25.418 1.00 84.81 74 ILE A C 1
ATOM 548 O O . ILE A 1 74 ? 22.417 0.087 -25.723 1.00 84.81 74 ILE A O 1
ATOM 552 N N . GLY A 1 75 ? 20.682 1.424 -26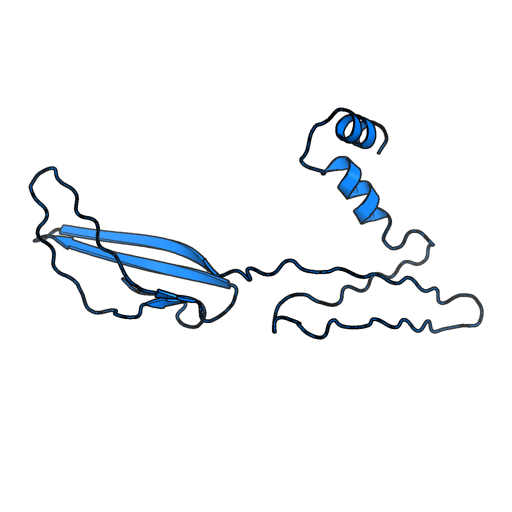.295 1.00 85.12 75 GLY A N 1
ATOM 553 C CA . GLY A 1 75 ? 20.793 1.276 -27.739 1.00 85.12 75 GLY A CA 1
ATOM 554 C C . GLY A 1 75 ? 20.767 2.628 -28.439 1.00 85.12 75 GLY A C 1
ATOM 555 O O . GLY A 1 75 ? 20.309 3.628 -27.886 1.00 85.12 75 GLY A O 1
ATOM 556 N N . GLU A 1 76 ? 21.241 2.643 -29.679 1.00 86.12 76 GLU A N 1
ATOM 557 C CA . GLU A 1 76 ? 21.270 3.826 -30.533 1.00 86.12 76 GLU A CA 1
ATOM 558 C C . GLU A 1 76 ? 20.628 3.502 -31.885 1.00 86.12 76 GLU A C 1
ATOM 560 O O . GLU A 1 76 ? 20.877 2.448 -32.475 1.00 86.12 76 GLU A O 1
ATOM 565 N N . ALA A 1 77 ? 19.794 4.416 -32.379 1.00 85.88 77 ALA A N 1
ATOM 566 C CA . ALA A 1 77 ? 19.316 4.413 -33.755 1.00 85.88 77 ALA A CA 1
ATOM 567 C C . ALA A 1 77 ? 20.018 5.558 -34.498 1.00 85.88 77 ALA A C 1
ATOM 569 O O . ALA A 1 77 ? 19.640 6.719 -34.342 1.00 85.88 77 ALA A O 1
ATOM 570 N N . ALA A 1 78 ? 21.065 5.224 -35.252 1.00 81.31 78 ALA A N 1
ATOM 571 C CA . ALA A 1 78 ? 21.910 6.181 -35.960 1.00 81.31 78 ALA A CA 1
ATOM 572 C C . ALA A 1 78 ? 22.037 5.858 -37.454 1.00 81.31 78 ALA A C 1
ATOM 574 O O . ALA A 1 78 ? 21.787 4.736 -37.911 1.00 81.31 78 ALA A O 1
ATOM 575 N N . ASP A 1 79 ? 22.463 6.871 -38.209 1.00 82.75 79 ASP A N 1
ATOM 576 C CA . ASP A 1 79 ? 22.705 6.819 -39.649 1.00 82.75 79 ASP A CA 1
ATOM 577 C C . ASP A 1 79 ? 21.493 6.292 -40.441 1.00 82.75 79 ASP A C 1
ATOM 579 O O . ASP A 1 79 ? 20.417 6.889 -40.432 1.00 82.75 79 ASP A O 1
ATOM 583 N N . ALA A 1 80 ? 21.664 5.178 -41.158 1.00 82.19 80 ALA A N 1
ATOM 584 C CA . ALA A 1 80 ? 20.617 4.541 -41.953 1.00 82.19 80 ALA A CA 1
ATOM 585 C C . ALA A 1 80 ? 19.720 3.593 -41.132 1.00 82.19 80 ALA A C 1
ATOM 587 O O . ALA A 1 80 ? 18.743 3.069 -41.671 1.00 82.19 80 ALA A O 1
ATOM 588 N N . SER A 1 81 ? 20.042 3.346 -39.856 1.00 78.19 81 SER A N 1
ATOM 589 C CA . SER A 1 81 ? 19.250 2.483 -38.979 1.00 78.19 81 SER A CA 1
ATOM 590 C C . SER A 1 81 ? 18.213 3.302 -38.221 1.00 78.19 81 SER A C 1
ATOM 592 O O . SER A 1 81 ? 18.530 4.057 -37.306 1.00 78.19 81 SER A O 1
ATOM 594 N N . THR A 1 82 ? 16.943 3.119 -38.570 1.00 83.69 82 THR A N 1
ATOM 595 C CA . THR A 1 82 ? 15.813 3.806 -37.926 1.00 83.69 82 THR A CA 1
ATOM 596 C C . THR A 1 82 ? 15.258 3.056 -36.712 1.00 83.69 82 THR A C 1
ATOM 598 O O . THR A 1 82 ? 14.240 3.461 -36.153 1.00 83.69 82 THR A O 1
ATOM 601 N N . SER A 1 83 ? 15.899 1.959 -36.292 1.00 86.50 83 SER A N 1
ATOM 602 C CA . SER A 1 83 ? 15.447 1.130 -35.171 1.00 86.50 83 SER A CA 1
ATOM 603 C C . SER A 1 83 ? 16.612 0.559 -34.363 1.00 86.50 83 SER A C 1
ATOM 605 O O . SER A 1 83 ? 17.599 0.108 -34.942 1.00 86.50 83 SER A O 1
ATOM 607 N N . ALA A 1 84 ? 16.438 0.484 -33.043 1.00 87.00 84 ALA A N 1
ATOM 608 C CA . ALA A 1 84 ? 17.283 -0.273 -32.121 1.00 87.00 84 ALA A CA 1
ATOM 609 C C . ALA A 1 84 ? 16.433 -1.351 -31.427 1.00 87.00 84 ALA A C 1
ATOM 611 O O . ALA A 1 84 ? 15.240 -1.148 -31.198 1.00 87.00 84 ALA A O 1
ATOM 612 N N . THR A 1 85 ? 17.011 -2.519 -31.135 1.00 89.44 85 THR A N 1
ATOM 613 C CA . THR A 1 85 ? 16.308 -3.616 -30.450 1.00 89.44 85 THR A CA 1
ATOM 614 C C . THR A 1 85 ? 17.062 -4.021 -29.204 1.00 89.44 85 THR A C 1
ATOM 616 O O . THR A 1 85 ? 18.171 -4.540 -29.284 1.00 89.44 85 THR A O 1
ATOM 619 N N . GLU A 1 86 ? 16.386 -3.880 -28.073 1.00 90.25 86 GLU A N 1
ATOM 620 C CA . GLU A 1 86 ? 16.916 -4.178 -26.756 1.00 90.25 86 GLU A CA 1
ATOM 621 C C . GLU A 1 86 ? 16.173 -5.355 -26.122 1.00 90.25 86 GLU A C 1
ATOM 623 O O . GLU A 1 86 ? 14.952 -5.476 -26.244 1.00 90.25 86 GLU A O 1
ATOM 628 N N . ARG A 1 87 ? 16.905 -6.252 -25.453 1.00 89.50 87 ARG A N 1
ATOM 629 C CA . ARG A 1 87 ? 16.320 -7.436 -24.805 1.00 89.50 87 ARG A CA 1
ATOM 630 C C . ARG A 1 87 ? 16.552 -7.395 -23.306 1.00 89.50 87 ARG A C 1
ATOM 632 O O . ARG A 1 87 ? 17.689 -7.423 -22.851 1.00 89.50 87 ARG A O 1
ATOM 639 N N . LEU A 1 88 ? 15.458 -7.438 -22.556 1.00 87.12 88 LEU A N 1
ATOM 640 C CA . LEU A 1 88 ? 15.466 -7.563 -21.104 1.00 87.12 88 LEU A CA 1
ATOM 641 C C . LEU A 1 88 ? 14.999 -8.965 -20.719 1.00 87.12 88 LEU A C 1
ATOM 643 O O . LEU A 1 88 ? 14.004 -9.468 -21.244 1.00 87.12 88 LEU A O 1
ATOM 647 N N . ARG A 1 89 ? 15.722 -9.607 -19.801 1.00 86.06 89 ARG A N 1
ATOM 648 C CA . ARG A 1 89 ? 15.289 -10.862 -19.187 1.00 86.06 89 ARG A CA 1
ATOM 649 C C . ARG A 1 89 ? 14.570 -10.527 -17.888 1.00 86.06 89 ARG A C 1
ATOM 651 O O . ARG A 1 89 ? 15.180 -9.954 -16.994 1.00 86.06 89 ARG A O 1
ATOM 658 N N . LEU A 1 90 ? 13.301 -10.907 -17.792 1.00 82.94 90 LEU A N 1
ATOM 659 C CA . LEU A 1 90 ? 12.556 -10.782 -16.544 1.00 82.94 90 LEU A CA 1
ATOM 660 C C . LEU A 1 90 ? 12.954 -11.916 -15.583 1.00 82.94 90 LEU A C 1
ATOM 662 O O . LEU A 1 90 ? 13.097 -13.056 -16.040 1.00 82.94 90 LEU A O 1
ATOM 666 N N . PRO A 1 91 ? 13.134 -11.633 -14.281 1.00 79.19 91 PRO A N 1
ATOM 667 C CA . PRO A 1 91 ? 13.309 -12.667 -13.265 1.00 79.19 91 PRO A CA 1
ATOM 668 C C . PRO A 1 91 ? 12.097 -13.607 -13.200 1.00 79.19 91 PRO A C 1
ATOM 670 O O . PRO A 1 91 ? 10.975 -13.211 -13.509 1.00 79.19 91 PRO A O 1
ATOM 673 N N . GLU A 1 92 ? 12.297 -14.849 -12.757 1.00 80.19 92 GLU A N 1
ATOM 674 C CA . GLU A 1 92 ? 11.198 -15.825 -12.642 1.00 80.19 92 GLU A CA 1
ATOM 675 C C . GLU A 1 92 ? 10.224 -15.486 -11.498 1.00 80.19 92 GLU A C 1
ATOM 677 O O . GLU A 1 92 ? 9.028 -15.752 -11.597 1.00 80.19 92 GLU A O 1
ATOM 682 N N . ALA A 1 93 ? 10.718 -14.863 -10.425 1.00 80.31 93 ALA A N 1
ATOM 683 C CA . ALA A 1 93 ? 9.953 -14.548 -9.219 1.00 80.31 93 ALA A CA 1
ATOM 684 C C . ALA A 1 93 ? 9.539 -13.065 -9.161 1.00 80.31 93 ALA A C 1
ATOM 686 O O . ALA A 1 93 ? 9.940 -12.331 -8.259 1.00 80.31 93 ALA A O 1
ATOM 687 N N . VAL A 1 94 ? 8.748 -12.608 -10.135 1.00 83.50 94 VAL A N 1
ATOM 688 C CA . VAL A 1 94 ? 8.206 -11.237 -10.133 1.00 83.50 94 VAL A CA 1
ATOM 689 C C . VAL A 1 94 ? 6.979 -11.113 -9.232 1.00 83.50 94 VAL A C 1
ATOM 691 O O . VAL A 1 94 ? 6.098 -11.973 -9.231 1.00 83.50 94 VAL A O 1
ATOM 694 N N . VAL A 1 95 ? 6.896 -10.008 -8.487 1.00 83.38 95 VAL A N 1
ATOM 695 C CA . VAL A 1 95 ? 5.698 -9.654 -7.718 1.00 83.38 95 VAL A CA 1
ATOM 696 C C . VAL A 1 95 ? 4.717 -8.927 -8.647 1.00 83.38 95 VAL A C 1
ATOM 698 O O . VAL A 1 95 ? 5.067 -7.873 -9.183 1.00 83.38 95 VAL A O 1
ATOM 701 N N . PRO A 1 96 ? 3.489 -9.441 -8.855 1.00 79.19 96 PRO A N 1
ATOM 702 C CA . PRO A 1 96 ? 2.504 -8.766 -9.692 1.00 79.19 96 PRO A CA 1
ATOM 703 C C . PRO A 1 96 ? 2.220 -7.341 -9.204 1.00 79.19 96 PRO A C 1
ATOM 705 O O . PRO A 1 96 ? 1.987 -7.117 -8.019 1.00 79.19 96 PRO A O 1
ATOM 708 N N . GLY A 1 97 ? 2.225 -6.377 -10.127 1.00 77.00 97 GLY A N 1
ATOM 709 C CA . GLY A 1 97 ? 1.965 -4.966 -9.816 1.00 77.00 97 GLY A CA 1
ATOM 710 C C . GLY A 1 97 ? 3.144 -4.200 -9.201 1.00 77.00 97 GLY A C 1
ATOM 711 O O . GLY A 1 97 ? 2.973 -3.032 -8.864 1.00 77.00 97 GLY A O 1
ATOM 712 N N . PHE A 1 98 ? 4.327 -4.813 -9.075 1.00 82.00 98 PHE A N 1
ATOM 713 C CA . PHE A 1 98 ? 5.538 -4.172 -8.558 1.00 82.00 98 PHE A CA 1
ATOM 714 C C . PHE A 1 98 ? 6.649 -4.133 -9.616 1.00 82.00 98 PHE A C 1
ATOM 716 O O . PHE A 1 98 ? 6.963 -5.150 -10.231 1.00 82.00 98 PHE A O 1
ATOM 723 N N . GLY A 1 99 ? 7.255 -2.959 -9.811 1.00 84.50 99 GLY A N 1
ATOM 724 C CA . GLY A 1 99 ? 8.249 -2.702 -10.859 1.00 84.50 99 GLY A CA 1
ATOM 725 C C . GLY A 1 99 ? 7.660 -1.987 -12.078 1.00 84.50 99 GLY A C 1
ATOM 726 O O . GLY A 1 99 ? 6.569 -1.423 -12.019 1.00 84.50 99 GLY A O 1
ATOM 727 N N . GLY A 1 100 ? 8.397 -1.981 -13.189 1.00 86.88 100 GLY A N 1
ATOM 728 C CA . GLY A 1 100 ? 7.964 -1.328 -14.423 1.00 86.88 100 GLY A CA 1
ATOM 729 C C . GLY A 1 100 ? 9.049 -1.285 -15.495 1.00 86.88 100 GLY A C 1
ATOM 730 O O . GLY A 1 100 ? 10.182 -1.701 -15.263 1.00 86.88 100 GLY A O 1
ATOM 731 N N . LEU A 1 101 ? 8.683 -0.772 -16.670 1.00 88.69 101 LEU A N 1
ATOM 732 C CA . LEU A 1 101 ? 9.607 -0.446 -17.754 1.00 88.69 101 LEU A CA 1
ATOM 733 C C . LEU A 1 101 ? 9.651 1.074 -17.907 1.00 88.69 101 LEU A C 1
ATOM 735 O O . LEU A 1 101 ? 8.622 1.697 -18.164 1.00 88.69 101 LEU A O 1
ATOM 739 N N . HIS A 1 102 ? 10.842 1.646 -17.777 1.00 88.12 102 HIS A N 1
ATOM 740 C CA . HIS A 1 102 ? 11.101 3.057 -18.046 1.00 88.12 102 HIS A CA 1
ATOM 741 C C . HIS A 1 102 ? 11.955 3.170 -19.308 1.00 88.12 102 HIS A C 1
ATOM 743 O O . HIS A 1 102 ? 12.961 2.473 -19.428 1.00 88.12 102 HIS A O 1
ATOM 749 N N . VAL A 1 103 ? 11.536 4.007 -20.260 1.00 88.50 103 VAL A N 1
ATOM 750 C CA . VAL A 1 103 ? 12.237 4.213 -21.536 1.00 88.50 103 VAL A CA 1
ATOM 751 C C . VAL A 1 103 ? 12.575 5.688 -21.671 1.00 88.50 103 VAL A C 1
ATOM 753 O O . VAL A 1 103 ? 11.682 6.534 -21.681 1.00 88.50 103 VAL A O 1
ATOM 756 N N . GLU A 1 104 ? 13.862 5.983 -21.819 1.00 85.81 104 GLU A N 1
ATOM 757 C CA . GLU A 1 104 ? 14.368 7.329 -22.071 1.00 85.81 104 GLU A CA 1
ATOM 758 C C . GLU A 1 104 ? 14.951 7.421 -23.478 1.00 85.81 104 GLU A C 1
ATOM 760 O O . GLU A 1 104 ? 15.633 6.511 -23.948 1.00 85.81 104 GLU A O 1
ATOM 765 N N . LEU A 1 105 ? 14.683 8.537 -24.153 1.00 86.19 105 LEU A N 1
ATOM 766 C CA . LEU A 1 105 ? 15.181 8.834 -25.491 1.00 86.19 105 LEU A CA 1
ATOM 767 C C . LEU A 1 105 ? 15.826 10.217 -25.471 1.00 86.19 105 LEU A C 1
ATOM 769 O O . LEU A 1 105 ? 15.235 11.172 -24.967 1.00 86.19 105 LEU A O 1
ATOM 773 N N . ALA A 1 106 ? 17.007 10.343 -26.066 1.00 83.50 106 ALA A N 1
ATOM 774 C CA . ALA A 1 106 ? 17.633 11.632 -26.326 1.00 83.50 106 ALA A CA 1
ATOM 775 C C . ALA A 1 106 ? 18.283 11.630 -27.709 1.00 83.50 106 ALA A C 1
ATOM 777 O O . ALA A 1 106 ? 18.667 10.589 -28.232 1.00 83.50 106 ALA A O 1
ATOM 778 N N . SER A 1 107 ? 18.436 12.819 -28.291 1.00 85.44 107 SER A N 1
ATOM 779 C CA . SER A 1 107 ? 19.142 13.023 -29.562 1.00 85.44 107 SER A CA 1
ATOM 780 C C . SER A 1 107 ? 20.666 13.103 -29.397 1.00 85.44 107 SER A C 1
ATOM 782 O O . SER A 1 107 ? 21.363 13.536 -30.311 1.00 85.44 107 SER A O 1
ATOM 784 N N . THR A 1 108 ? 21.184 12.783 -28.210 1.00 81.12 108 THR A N 1
ATOM 785 C CA . THR A 1 108 ? 22.608 12.824 -27.861 1.00 81.12 108 THR A CA 1
ATOM 786 C C . THR A 1 108 ? 22.974 11.580 -27.056 1.00 81.12 108 THR A C 1
ATOM 788 O O . THR A 1 108 ? 22.110 10.947 -26.452 1.00 81.12 108 THR A O 1
ATOM 791 N N . ALA A 1 109 ? 24.270 11.276 -26.964 1.00 73.69 109 ALA A N 1
ATOM 792 C CA . ALA A 1 109 ? 24.802 10.161 -26.173 1.00 73.69 109 ALA A CA 1
ATOM 793 C C . ALA A 1 109 ? 24.636 10.319 -24.640 1.00 73.69 109 ALA A C 1
ATOM 795 O O . ALA A 1 109 ? 25.244 9.582 -23.872 1.00 73.69 109 ALA A O 1
ATOM 796 N N . MET A 1 110 ? 23.849 11.295 -24.177 1.00 73.25 110 MET A N 1
ATOM 797 C CA . MET A 1 110 ? 23.683 11.638 -22.760 1.00 73.25 110 MET A CA 1
ATOM 798 C C . MET A 1 110 ? 22.473 10.952 -22.097 1.00 73.25 110 MET A C 1
ATOM 800 O O . MET A 1 110 ? 22.130 11.300 -20.965 1.00 73.25 110 MET A O 1
ATOM 804 N N . VAL A 1 111 ? 21.804 10.007 -22.773 1.00 73.44 111 VAL A N 1
ATOM 805 C CA . VAL A 1 111 ? 20.678 9.244 -22.198 1.00 73.44 111 VAL A CA 1
ATOM 806 C C . VAL A 1 111 ? 21.118 8.571 -20.891 1.00 73.44 111 VAL A C 1
ATOM 808 O O . VAL A 1 111 ? 22.174 7.945 -20.840 1.00 73.44 111 VAL A O 1
ATOM 811 N N . GLY A 1 112 ? 20.329 8.716 -19.823 1.00 69.50 112 GLY A N 1
ATOM 812 C CA . GLY A 1 112 ? 20.594 8.084 -18.526 1.00 69.50 112 GLY A CA 1
ATOM 813 C C . GLY A 1 112 ? 21.707 8.708 -17.667 1.00 69.50 112 GLY A C 1
ATOM 814 O O . GLY A 1 112 ? 21.857 8.315 -16.512 1.00 69.50 112 GLY A O 1
ATOM 815 N N . LEU A 1 113 ? 22.467 9.703 -18.155 1.00 76.19 113 LEU A N 1
ATOM 816 C CA . LEU A 1 113 ? 23.519 10.355 -17.350 1.00 76.19 113 LEU A CA 1
ATOM 817 C C . LEU A 1 113 ? 22.971 11.347 -16.315 1.00 76.19 113 LEU A C 1
ATOM 819 O O . LEU A 1 113 ? 23.615 11.581 -15.291 1.00 76.19 113 LEU A O 1
ATOM 823 N N . GLY A 1 114 ? 21.787 11.915 -16.560 1.00 76.56 114 GLY A N 1
ATOM 824 C CA . GLY A 1 114 ? 21.161 12.883 -15.654 1.00 76.56 114 GLY A CA 1
ATOM 825 C C . GLY A 1 114 ? 20.896 12.299 -14.265 1.00 76.56 114 GLY A C 1
ATOM 826 O O . GLY A 1 114 ? 21.258 12.911 -13.263 1.00 76.56 114 GLY A O 1
ATOM 827 N N . GLU A 1 115 ? 20.348 11.085 -14.203 1.00 74.56 115 GLU A N 1
ATOM 828 C CA . GLU A 1 115 ? 20.058 10.410 -12.934 1.00 74.56 115 GLU A CA 1
ATOM 829 C C . GLU A 1 115 ? 21.327 10.012 -12.177 1.00 74.56 115 GLU A C 1
ATOM 831 O O . GLU A 1 115 ? 21.401 10.194 -10.963 1.00 74.56 115 GLU A O 1
ATOM 836 N N . GLY A 1 116 ? 22.364 9.548 -12.882 1.00 77.81 116 GLY A N 1
ATOM 837 C CA . GLY A 1 116 ? 23.665 9.266 -12.272 1.00 77.81 116 GLY A CA 1
ATOM 838 C C . GLY A 1 116 ? 24.293 10.514 -11.641 1.00 77.81 116 GLY A C 1
ATOM 839 O O . GLY A 1 116 ? 24.734 10.466 -10.493 1.00 77.81 116 GLY A O 1
ATOM 840 N N . ALA A 1 117 ? 24.276 11.648 -12.351 1.00 81.19 117 ALA A N 1
ATOM 841 C CA . ALA A 1 117 ? 24.782 12.920 -11.833 1.00 81.19 117 ALA A CA 1
ATOM 842 C C . ALA A 1 117 ? 23.964 13.418 -10.630 1.00 81.19 117 ALA A C 1
ATOM 844 O O . ALA A 1 117 ? 24.530 13.777 -9.596 1.00 81.19 117 ALA A O 1
ATOM 845 N N . ARG A 1 118 ? 22.630 13.367 -10.724 1.00 80.50 118 ARG A N 1
ATOM 846 C CA . ARG A 1 118 ? 21.717 13.732 -9.632 1.00 80.50 118 ARG A CA 1
ATOM 847 C C . ARG A 1 118 ? 21.955 12.878 -8.387 1.00 80.50 118 ARG A C 1
ATOM 849 O O . ARG A 1 118 ? 21.996 13.406 -7.279 1.00 80.50 118 ARG A O 1
ATOM 856 N N . TYR A 1 119 ? 22.181 11.577 -8.560 1.00 82.56 119 TYR A N 1
ATOM 857 C CA . TYR A 1 119 ? 22.450 10.660 -7.457 1.00 82.56 119 TYR A CA 1
ATOM 858 C C . TYR A 1 119 ? 23.728 11.014 -6.693 1.00 82.56 119 TYR A C 1
ATOM 860 O O . TYR A 1 119 ? 23.719 10.990 -5.465 1.00 82.56 119 TYR A O 1
ATOM 868 N N . LEU A 1 120 ? 24.809 11.408 -7.378 1.00 83.12 120 LEU A N 1
ATOM 869 C CA . LEU A 1 120 ? 26.041 11.856 -6.708 1.00 83.12 120 LEU A CA 1
ATOM 870 C C . LEU A 1 120 ? 25.793 13.065 -5.792 1.00 83.12 120 LEU A C 1
ATOM 872 O O . LEU A 1 120 ? 26.417 13.180 -4.735 1.00 83.12 120 LEU A O 1
ATOM 876 N N . VAL A 1 121 ? 24.858 13.940 -6.171 1.00 82.56 121 VAL A N 1
ATOM 877 C CA . VAL A 1 121 ? 24.468 15.104 -5.371 1.00 82.56 121 VAL A CA 1
ATOM 878 C C . VAL A 1 121 ? 23.536 14.701 -4.231 1.00 82.56 121 VAL A C 1
ATOM 880 O O . VAL A 1 121 ? 23.765 15.075 -3.082 1.00 82.56 121 VAL A O 1
ATOM 883 N N . GLU A 1 122 ? 22.494 13.927 -4.506 1.00 82.69 122 GLU A N 1
ATOM 884 C CA . GLU A 1 122 ? 21.411 13.678 -3.551 1.00 82.69 122 GLU A CA 1
ATOM 885 C C . GLU A 1 122 ? 21.648 12.494 -2.608 1.00 82.69 122 GLU A C 1
ATOM 887 O O . GLU A 1 122 ? 20.884 12.322 -1.657 1.00 82.69 122 GLU A O 1
ATOM 892 N N . TYR A 1 123 ? 22.704 11.698 -2.815 1.00 83.19 123 TYR A N 1
ATOM 893 C CA . TYR A 1 123 ? 22.954 10.507 -2.005 1.00 83.19 123 TYR A CA 1
ATOM 894 C C . TYR A 1 123 ? 22.962 10.851 -0.500 1.00 83.19 123 TYR A C 1
ATOM 896 O O . TYR A 1 123 ? 23.741 11.707 -0.063 1.00 83.19 123 TYR A O 1
ATOM 904 N N . PRO A 1 124 ? 22.088 10.233 0.318 1.00 81.31 124 PRO A N 1
ATOM 905 C CA . PRO A 1 124 ? 21.744 10.757 1.643 1.00 81.31 124 PRO A CA 1
ATOM 906 C C . PRO A 1 124 ? 22.804 10.461 2.710 1.00 81.31 124 PRO A C 1
ATOM 908 O O . PRO A 1 124 ? 22.703 10.935 3.842 1.00 81.31 124 PRO A O 1
ATOM 911 N N . TYR A 1 125 ? 23.828 9.682 2.362 1.00 80.56 125 TYR A N 1
ATOM 912 C CA . TYR A 1 125 ? 24.885 9.275 3.277 1.00 80.56 125 TYR A CA 1
ATOM 913 C C . TYR A 1 125 ? 26.101 10.191 3.156 1.00 80.56 125 TYR A C 1
ATOM 915 O O . TYR A 1 125 ? 26.444 10.676 2.082 1.00 80.56 125 TYR A O 1
ATOM 923 N N . GLY A 1 126 ? 26.753 10.443 4.288 1.00 79.12 126 GLY A N 1
ATOM 924 C CA . GLY A 1 126 ? 27.720 11.528 4.421 1.00 79.12 126 GLY A CA 1
ATOM 925 C C . GLY A 1 126 ? 29.120 11.095 4.829 1.00 79.12 126 GLY A C 1
ATOM 926 O O . GLY A 1 126 ? 29.751 11.866 5.559 1.00 79.12 126 GLY A O 1
ATOM 927 N N . CYS A 1 127 ? 29.606 9.916 4.425 1.00 89.62 127 CYS A N 1
ATOM 928 C CA . CYS A 1 127 ? 31.029 9.608 4.597 1.00 89.62 127 CYS A CA 1
ATOM 929 C C . CYS A 1 127 ? 31.873 10.515 3.681 1.00 89.62 127 CYS A C 1
ATOM 931 O O . CYS A 1 127 ? 31.353 11.278 2.856 1.00 89.62 127 CYS A O 1
ATOM 933 N N . ALA A 1 128 ? 33.189 10.508 3.891 1.00 86.00 128 ALA A N 1
ATOM 934 C CA . ALA A 1 128 ? 34.104 11.421 3.210 1.00 86.00 128 ALA A CA 1
ATOM 935 C C . ALA A 1 128 ? 34.060 11.240 1.685 1.00 86.00 128 ALA A C 1
ATOM 937 O O . ALA A 1 128 ? 34.089 12.228 0.953 1.00 86.00 128 ALA A O 1
ATOM 938 N N . GLU A 1 129 ? 33.902 10.000 1.221 1.00 81.38 129 GLU A N 1
ATOM 939 C CA . GLU A 1 129 ? 33.776 9.642 -0.188 1.00 81.38 129 GLU A CA 1
ATOM 940 C C . GLU A 1 129 ? 32.534 10.281 -0.812 1.00 81.38 129 GLU A C 1
ATOM 942 O O . GLU A 1 129 ? 32.635 10.919 -1.853 1.00 81.38 129 GLU A O 1
ATOM 947 N N . GLN A 1 130 ? 31.374 10.194 -0.153 1.00 80.06 130 GLN A N 1
ATOM 948 C CA . GLN A 1 130 ? 30.122 10.737 -0.692 1.00 80.06 130 GLN A CA 1
ATOM 949 C C . GLN A 1 130 ? 30.126 12.265 -0.710 1.00 80.06 130 GLN A C 1
ATOM 951 O O . GLN A 1 130 ? 29.660 12.880 -1.667 1.00 80.06 130 GLN A O 1
ATOM 956 N N . ARG A 1 131 ? 30.693 12.899 0.325 1.00 81.12 131 ARG A N 1
ATOM 957 C CA . ARG A 1 131 ? 30.867 14.360 0.340 1.00 81.12 131 ARG A CA 1
ATOM 958 C C . ARG A 1 131 ? 31.835 14.820 -0.747 1.00 81.12 131 ARG A C 1
ATOM 960 O O . ARG A 1 131 ? 31.589 15.849 -1.367 1.00 81.12 131 ARG A O 1
ATOM 967 N N . GLY A 1 132 ? 32.903 14.056 -0.980 1.00 84.25 132 GLY A N 1
ATOM 968 C CA . GLY A 1 132 ? 33.836 14.281 -2.081 1.00 84.25 132 GLY A CA 1
ATOM 969 C C . GLY A 1 132 ? 33.151 14.164 -3.442 1.00 84.25 132 GLY A C 1
ATOM 970 O O . GLY A 1 132 ? 33.269 15.076 -4.252 1.00 84.25 132 GLY A O 1
ATOM 971 N N . SER A 1 133 ? 32.369 13.103 -3.665 1.00 82.31 133 SER A N 1
ATOM 972 C CA . SER A 1 133 ? 31.575 12.927 -4.886 1.00 82.31 133 SER A CA 1
ATOM 973 C C . SER A 1 133 ? 30.603 14.084 -5.121 1.00 82.31 133 SER A C 1
ATOM 975 O O . SER A 1 133 ? 30.566 14.614 -6.224 1.00 82.31 133 SER A O 1
ATOM 977 N N . ARG A 1 134 ? 29.883 14.538 -4.085 1.00 83.69 134 ARG A N 1
ATOM 978 C CA . ARG A 1 134 ? 28.967 15.688 -4.176 1.00 83.69 134 ARG A CA 1
ATOM 979 C C . ARG A 1 134 ? 29.677 17.002 -4.516 1.00 83.69 134 ARG A C 1
ATOM 981 O O . ARG A 1 134 ? 29.078 17.850 -5.156 1.00 83.69 134 ARG A O 1
ATOM 988 N N . ALA A 1 135 ? 30.914 17.200 -4.062 1.00 84.06 135 ALA A N 1
ATOM 989 C CA . ALA A 1 135 ? 31.676 18.418 -4.347 1.00 84.06 135 ALA A CA 1
ATOM 990 C C . ALA A 1 135 ? 32.234 18.469 -5.783 1.00 84.06 135 ALA A C 1
ATOM 992 O O . ALA A 1 135 ? 32.608 19.544 -6.245 1.00 84.06 135 ALA A O 1
ATOM 993 N N . LEU A 1 136 ? 32.339 17.312 -6.447 1.00 80.62 136 LEU A N 1
ATOM 994 C CA . LEU A 1 136 ? 32.852 17.168 -7.814 1.00 80.62 136 LEU A CA 1
ATOM 995 C C . LEU A 1 136 ? 31.749 17.036 -8.875 1.00 80.62 136 LEU A C 1
ATOM 997 O O . LEU A 1 136 ? 32.056 17.171 -10.059 1.00 80.62 136 LEU A O 1
ATOM 1001 N N . ALA A 1 137 ? 30.522 16.720 -8.456 1.00 74.44 137 ALA A N 1
ATOM 1002 C CA . ALA A 1 137 ? 29.329 16.675 -9.300 1.00 74.44 137 ALA A CA 1
ATOM 1003 C C . ALA A 1 137 ? 28.818 18.089 -9.607 1.00 74.44 137 ALA A C 1
ATOM 1005 O O . ALA A 1 137 ? 28.387 18.303 -10.762 1.00 74.44 137 ALA A O 1
#

Sequence (137 aa):
MTSLDPEVLQFADTAPRTVDVPASGSVEVRFDAAGRAIGRARVRMTVKLADESDAFEDVIPVEVLASPETVSTIGEAADASTSATERLRLPEAVVPGFGGLHVELASTAMVGLGEGARYLVEYPYGCAEQRGSRALA

Radius of gyration: 25.45 Å; Cα contacts (8 Å, |Δi|>4): 141; chains: 1; bounding box: 57×34×77 Å

Secondary structure (DSSP, 8-state):
-EES-TTTEEES--S-------TT--------EEE-SSEEEEEEEEEEETTEEEEEEEEEEE---SPPP---------TT--------PPPSSPPTT---------SSTTTTHHHHHHHHHH----SHHHHHHHHH-

pLDDT: mean 88.31, std 7.05, range [69.5, 98.0]

Foldseek 3Di:
DAWPCVQFKGWPDPDDDDDDADVVGDDDDDIDMDGNDFDKIKDKDKDDDVPDIDMDIDIDGDDDPDDDDDDDDDDDQDDPRPDDDDDDDDDPDDDPPDDDDDDDDDPDPCTPVVVVLVCLQVVPDDDPVSVVSNVVD

Mean predicted aligned error: 9.04 Å